Protein AF-A0A2U1NDU5-F1 (afdb_monomer_lite)

InterPro domains:
  IPR004130 GPN-loop GTPase [PF03029] (7-51)
  IPR004130 GPN-loop GTPase [PTHR21231] (1-51)
  IPR027417 P-loop containing nucleoside triphosphate hydrolase [G3DSA:3.40.50.300] (1-52)
  IPR027417 P-loop containing nucleoside triphosphate hydrolase [SSF52540] (6-49)

pLDDT: mean 74.12, std 18.04, range [29.78, 95.88]

Sequence (58 aa):
MGYAQLVIGPAGSGKSTYCSSLYQHCEATRRTIHIVNLDPAAENFDYHVAMGNPVFLA

Organism: Artemisia annua (NCBI:txid35608)

Secondary structure (DSSP, 8-state):
----------TTSSHHHHHHHHHHHHHHTT---------TT----SS----SS-----

Radius of gyration: 11.45 Å; chains: 1; bounding box: 29×19×30 Å

Structure (mmCIF, N/CA/C/O backbone):
data_AF-A0A2U1NDU5-F1
#
_entry.id   AF-A0A2U1NDU5-F1
#
loop_
_atom_site.group_PDB
_atom_site.id
_atom_site.type_symbol
_atom_site.label_atom_id
_atom_site.label_alt_id
_atom_site.label_comp_id
_atom_site.label_asym_id
_atom_site.label_entity_id
_atom_site.label_seq_id
_atom_site.pdbx_PDB_ins_code
_atom_site.Cartn_x
_atom_site.Cartn_y
_atom_site.Cartn_z
_atom_site.occupancy
_atom_site.B_iso_or_equiv
_atom_site.auth_seq_id
_atom_site.auth_comp_id
_atom_site.auth_asym_id
_atom_site.auth_atom_id
_atom_site.pdbx_PDB_model_num
ATOM 1 N N . MET A 1 1 ? -19.787 6.499 5.434 1.00 50.53 1 MET A N 1
ATOM 2 C CA . MET A 1 1 ? -19.041 7.042 4.279 1.00 50.53 1 MET A CA 1
ATOM 3 C C . MET A 1 1 ? -17.804 6.175 4.094 1.00 50.53 1 MET A C 1
ATOM 5 O O . MET A 1 1 ? -17.139 5.930 5.093 1.00 50.53 1 MET A O 1
ATOM 9 N N . GLY A 1 2 ? -17.544 5.648 2.897 1.00 79.19 2 GLY A N 1
ATOM 10 C CA . GLY A 1 2 ? -16.311 4.901 2.614 1.00 79.19 2 GLY A CA 1
ATOM 11 C C . GLY A 1 2 ? -15.176 5.843 2.207 1.00 79.19 2 GLY A C 1
ATOM 12 O O . GLY A 1 2 ? -15.446 6.920 1.678 1.00 79.19 2 GLY A O 1
ATOM 13 N N . TYR A 1 3 ? -13.932 5.439 2.451 1.00 84.69 3 TYR A N 1
ATOM 14 C CA . TYR A 1 3 ? -12.730 6.137 1.987 1.00 84.69 3 TYR A CA 1
ATOM 15 C C . TYR A 1 3 ? -11.966 5.243 1.017 1.00 84.69 3 TYR A C 1
ATOM 17 O O . TYR A 1 3 ? -12.018 4.019 1.135 1.00 84.69 3 TYR A O 1
ATOM 25 N N . ALA A 1 4 ? -11.249 5.861 0.083 1.00 87.50 4 ALA A N 1
ATOM 26 C CA . ALA A 1 4 ? -10.402 5.167 -0.871 1.00 87.50 4 ALA A CA 1
ATOM 27 C C . ALA A 1 4 ? -9.111 5.983 -1.095 1.00 87.50 4 ALA A C 1
ATOM 29 O O . ALA A 1 4 ? -9.162 7.213 -1.118 1.00 87.50 4 ALA A O 1
ATOM 30 N N . GLN A 1 5 ? -7.965 5.311 -1.240 1.00 88.38 5 GLN A N 1
ATOM 31 C CA . GLN A 1 5 ? -6.661 5.909 -1.539 1.00 88.38 5 GLN A CA 1
ATOM 32 C C . GLN A 1 5 ? -6.060 5.393 -2.854 1.00 88.38 5 GLN A C 1
ATOM 34 O O . GLN A 1 5 ? -5.731 4.219 -2.971 1.00 88.38 5 GLN A O 1
ATOM 39 N N . LEU A 1 6 ? -5.840 6.291 -3.812 1.00 88.94 6 LEU A N 1
ATOM 40 C CA . LEU A 1 6 ? -5.184 5.976 -5.082 1.00 88.94 6 LEU A CA 1
ATOM 41 C C . LEU A 1 6 ? -3.653 5.993 -4.920 1.00 88.94 6 LEU A C 1
ATOM 43 O O . LEU A 1 6 ? -3.115 6.961 -4.377 1.00 88.94 6 LEU A O 1
ATOM 47 N N . VAL A 1 7 ? -2.954 4.949 -5.371 1.00 86.19 7 VAL A N 1
ATOM 48 C CA . VAL A 1 7 ? -1.498 4.770 -5.232 1.00 86.19 7 VAL A CA 1
ATOM 49 C C . VAL A 1 7 ? -0.856 4.625 -6.616 1.00 86.19 7 VAL A C 1
ATOM 51 O O . VAL A 1 7 ? -0.554 3.532 -7.095 1.00 86.19 7 VAL A O 1
ATOM 54 N N . ILE A 1 8 ? -0.559 5.767 -7.232 1.00 89.19 8 ILE A N 1
ATOM 55 C CA . ILE A 1 8 ? 0.053 5.858 -8.564 1.00 89.19 8 ILE A CA 1
ATOM 56 C C . ILE A 1 8 ? 1.542 6.220 -8.498 1.00 89.19 8 ILE A C 1
ATOM 58 O O . ILE A 1 8 ? 2.023 6.821 -7.539 1.00 89.19 8 ILE A O 1
ATOM 62 N N . GLY A 1 9 ? 2.294 5.872 -9.543 1.00 87.00 9 GLY A N 1
ATOM 63 C CA . GLY A 1 9 ? 3.722 6.178 -9.643 1.00 87.00 9 GLY A CA 1
ATOM 64 C C . GLY A 1 9 ? 4.438 5.353 -10.717 1.00 87.00 9 GLY A C 1
ATOM 65 O O . GLY A 1 9 ? 3.904 4.328 -11.155 1.00 87.00 9 GLY A O 1
ATOM 66 N N . PRO A 1 10 ? 5.648 5.758 -11.141 1.00 86.25 10 PRO A N 1
ATOM 67 C CA . PRO A 1 10 ? 6.413 5.047 -12.165 1.00 86.25 10 PRO A CA 1
ATOM 68 C C . PRO A 1 10 ? 6.803 3.625 -11.725 1.00 86.25 10 PRO A C 1
ATOM 70 O O . PRO A 1 10 ? 6.712 3.260 -10.548 1.00 86.25 10 PRO A O 1
ATOM 73 N N . ALA A 1 11 ? 7.223 2.783 -12.671 1.00 82.50 11 ALA A N 1
ATOM 74 C CA . ALA A 1 11 ? 7.757 1.457 -12.356 1.00 82.50 11 ALA A CA 1
ATOM 75 C C . ALA A 1 11 ? 8.931 1.571 -11.363 1.00 82.50 11 ALA A C 1
ATOM 77 O O . ALA A 1 11 ? 9.739 2.491 -11.450 1.00 82.50 11 ALA A O 1
ATOM 78 N N . GLY A 1 12 ? 8.992 0.669 -10.379 1.00 82.81 12 GLY A N 1
ATOM 79 C CA . GLY A 1 12 ? 10.029 0.693 -9.340 1.00 82.81 12 GLY A CA 1
ATOM 80 C C . GLY A 1 12 ? 9.833 1.718 -8.212 1.00 82.81 12 GLY A C 1
ATOM 81 O O . GLY A 1 12 ? 10.619 1.720 -7.273 1.00 82.81 12 GLY A O 1
ATOM 82 N N . SER A 1 13 ? 8.773 2.540 -8.217 1.00 89.00 13 SER A N 1
ATOM 83 C CA . SER A 1 13 ? 8.537 3.551 -7.165 1.00 89.00 13 SER A CA 1
ATOM 84 C C . SER A 1 13 ? 8.060 2.999 -5.809 1.00 89.00 13 SER A C 1
ATOM 86 O O . SER A 1 13 ? 7.735 3.777 -4.917 1.00 89.00 13 SER A O 1
ATOM 88 N N . GLY A 1 14 ? 7.952 1.674 -5.654 1.00 85.94 14 GLY A N 1
ATOM 89 C CA . GLY A 1 14 ? 7.576 1.036 -4.384 1.00 85.94 14 GLY A CA 1
ATOM 90 C C . GLY A 1 14 ? 6.072 0.918 -4.092 1.00 85.94 14 GLY A C 1
ATOM 91 O O . GLY A 1 14 ? 5.708 0.641 -2.954 1.00 85.94 14 GLY A O 1
ATOM 92 N N . LYS A 1 15 ? 5.186 1.082 -5.088 1.00 87.00 15 LYS A N 1
ATOM 93 C CA . LYS A 1 15 ? 3.715 0.993 -4.907 1.00 87.00 15 LYS A CA 1
ATOM 94 C C . LYS A 1 15 ? 3.266 -0.302 -4.216 1.00 87.00 15 LYS A C 1
ATOM 96 O O . LYS A 1 15 ? 2.573 -0.253 -3.207 1.00 87.00 15 LYS A O 1
ATOM 101 N N . SER A 1 16 ? 3.709 -1.461 -4.709 1.00 82.44 16 SER A N 1
ATOM 102 C CA . SER A 1 16 ? 3.341 -2.762 -4.129 1.00 82.44 16 SER A CA 1
ATOM 103 C C . SER A 1 16 ? 3.860 -2.926 -2.697 1.00 82.44 16 SER A C 1
ATOM 105 O O . SER A 1 16 ? 3.148 -3.439 -1.837 1.00 82.44 16 SER A O 1
ATOM 107 N N . THR A 1 17 ? 5.070 -2.432 -2.414 1.00 86.00 17 THR A N 1
ATOM 108 C CA . THR A 1 17 ? 5.662 -2.429 -1.066 1.00 86.00 17 THR A CA 1
ATOM 109 C C . THR A 1 17 ? 4.854 -1.563 -0.100 1.00 86.00 17 THR A C 1
ATOM 111 O O . THR A 1 17 ? 4.618 -1.967 1.040 1.00 86.00 17 THR A O 1
ATOM 114 N N . TYR A 1 18 ? 4.382 -0.401 -0.563 1.00 90.00 18 TYR A N 1
ATOM 115 C CA . TYR A 1 18 ? 3.485 0.463 0.198 1.00 90.00 18 TYR A CA 1
ATOM 116 C C . TYR A 1 18 ? 2.169 -0.249 0.535 1.00 90.00 18 TYR A C 1
ATOM 118 O O . TYR A 1 18 ? 1.806 -0.323 1.708 1.00 90.00 18 TYR A O 1
ATOM 126 N N . CYS A 1 19 ? 1.495 -0.832 -0.463 1.00 86.50 19 CYS A N 1
ATOM 127 C CA . CYS A 1 19 ? 0.231 -1.545 -0.262 1.00 86.50 19 CYS A CA 1
ATOM 128 C C . CYS A 1 19 ? 0.380 -2.738 0.699 1.00 86.50 19 CYS A C 1
ATOM 130 O O . CYS A 1 19 ? -0.460 -2.914 1.580 1.00 86.50 19 CYS A O 1
ATOM 132 N N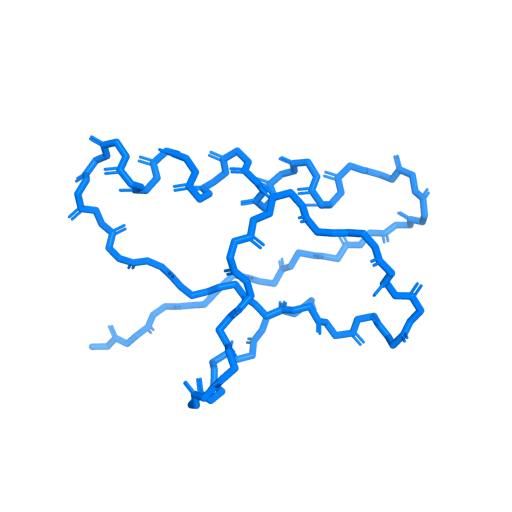 . SER A 1 20 ? 1.470 -3.509 0.597 1.00 85.12 20 SER A N 1
ATOM 133 C CA . SER A 1 20 ? 1.761 -4.619 1.520 1.00 85.12 20 SER A CA 1
ATOM 134 C C . SER A 1 20 ? 1.972 -4.134 2.962 1.00 85.12 20 SER A C 1
ATOM 136 O O . SER A 1 20 ? 1.365 -4.656 3.898 1.00 85.12 20 SER A O 1
ATOM 138 N N . SER A 1 21 ? 2.749 -3.062 3.147 1.00 89.38 21 SER A N 1
ATOM 139 C CA . SER A 1 21 ? 2.978 -2.464 4.472 1.00 89.38 21 SER A CA 1
ATOM 140 C C . SER A 1 21 ? 1.687 -1.902 5.079 1.00 89.38 21 SER A C 1
ATOM 142 O O . SER A 1 21 ? 1.432 -2.070 6.273 1.00 89.38 21 SER A O 1
ATOM 144 N N . LEU A 1 22 ? 0.847 -1.263 4.256 1.00 89.19 22 LEU A N 1
ATOM 145 C CA . LEU A 1 22 ? -0.453 -0.739 4.672 1.00 89.19 22 LEU A CA 1
ATOM 146 C C . LEU A 1 22 ? -1.398 -1.868 5.099 1.00 89.19 22 LEU A C 1
ATOM 148 O O . LEU A 1 22 ? -2.044 -1.751 6.138 1.00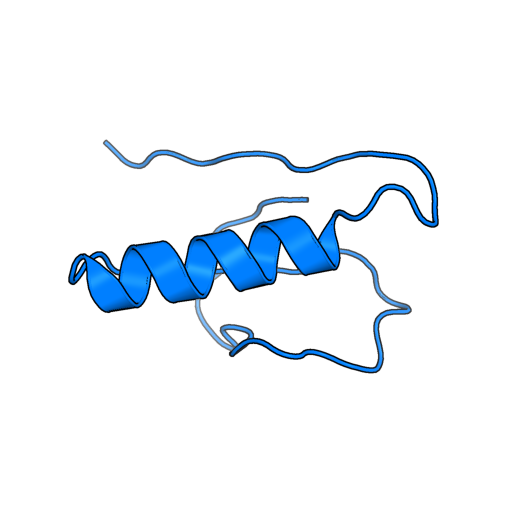 89.19 22 LEU A O 1
ATOM 152 N N . TYR A 1 23 ? -1.429 -2.975 4.352 1.00 85.56 23 TYR A N 1
ATOM 153 C CA . TYR A 1 23 ? -2.192 -4.169 4.717 1.00 85.56 23 TYR A CA 1
ATOM 154 C C . TYR A 1 23 ? -1.789 -4.710 6.083 1.00 85.56 23 TYR A C 1
ATOM 156 O O . TYR A 1 23 ? -2.636 -4.840 6.964 1.00 85.56 23 TYR A O 1
ATOM 164 N N . GLN A 1 24 ? -0.492 -4.949 6.292 1.00 87.56 24 GLN A N 1
ATOM 165 C CA . GLN A 1 24 ? 0.025 -5.458 7.565 1.00 87.56 24 GLN A CA 1
ATOM 166 C C . GLN A 1 24 ? -0.288 -4.510 8.728 1.00 87.56 24 GLN A C 1
ATOM 168 O O . GLN A 1 24 ? -0.663 -4.954 9.813 1.00 87.56 24 GLN A O 1
ATOM 173 N N . HIS A 1 25 ? -0.178 -3.199 8.505 1.00 91.50 25 HIS A N 1
ATOM 174 C CA . HIS A 1 25 ? -0.535 -2.198 9.506 1.00 91.50 25 HIS A CA 1
ATOM 175 C C . HIS A 1 25 ? -2.034 -2.221 9.846 1.00 91.50 25 HIS A C 1
ATOM 177 O O . HIS A 1 25 ? -2.416 -2.151 11.018 1.00 91.50 25 HIS A O 1
ATOM 183 N N . CYS A 1 26 ? -2.898 -2.325 8.838 1.00 88.88 26 CYS A N 1
ATOM 184 C CA . CYS A 1 26 ? -4.343 -2.406 9.020 1.00 88.88 26 CYS A CA 1
ATOM 185 C C . CYS A 1 26 ? -4.754 -3.698 9.739 1.00 88.88 26 CYS A C 1
ATOM 187 O O . CYS A 1 26 ? -5.486 -3.622 10.725 1.00 88.88 26 CYS A O 1
ATOM 189 N N . GLU A 1 27 ? -4.186 -4.844 9.366 1.00 87.06 27 GLU A N 1
ATOM 190 C CA . GLU A 1 27 ? -4.356 -6.117 10.082 1.00 87.06 27 GLU A CA 1
ATOM 191 C C . GLU A 1 27 ? -3.928 -5.998 11.554 1.00 87.06 27 GLU A C 1
ATOM 193 O O . GLU A 1 27 ? -4.704 -6.308 12.463 1.00 87.06 27 GLU A O 1
ATOM 198 N N . ALA A 1 28 ? -2.733 -5.454 11.817 1.00 93.50 28 ALA A N 1
ATOM 199 C CA . ALA A 1 28 ? -2.215 -5.263 13.175 1.00 93.50 28 ALA A CA 1
ATOM 200 C C . ALA A 1 28 ? -3.087 -4.319 14.023 1.00 93.50 28 ALA A C 1
ATOM 202 O O . ALA A 1 28 ? -3.191 -4.479 15.241 1.00 93.50 28 ALA A O 1
ATOM 203 N N . THR A 1 29 ? -3.744 -3.348 13.385 1.00 95.88 29 THR A N 1
ATOM 204 C CA . THR A 1 29 ? -4.669 -2.407 14.037 1.00 95.88 29 THR A CA 1
ATOM 205 C C . THR A 1 29 ? -6.126 -2.878 14.029 1.00 95.88 29 THR A C 1
ATOM 207 O O . THR A 1 29 ? -7.004 -2.131 14.466 1.00 95.88 29 THR A O 1
ATOM 210 N N . ARG A 1 30 ? -6.394 -4.119 13.586 1.00 92.12 30 ARG A N 1
ATOM 211 C CA . ARG A 1 30 ? -7.736 -4.719 13.453 1.00 92.12 30 ARG A CA 1
ATOM 212 C C . ARG A 1 30 ? -8.685 -3.886 12.586 1.00 92.12 30 ARG A C 1
ATOM 214 O O . ARG A 1 30 ? -9.873 -3.756 12.883 1.00 92.12 30 ARG A O 1
ATOM 221 N N . ARG A 1 31 ? -8.150 -3.295 11.520 1.00 87.75 31 ARG A N 1
ATOM 222 C CA . ARG A 1 31 ? -8.895 -2.560 10.499 1.00 87.75 31 ARG A CA 1
ATOM 223 C C . ARG A 1 31 ? -8.923 -3.378 9.221 1.00 87.75 31 ARG A C 1
ATOM 225 O O . ARG A 1 31 ? -7.882 -3.671 8.650 1.00 87.75 31 ARG A O 1
ATOM 232 N N . THR A 1 32 ? -10.119 -3.687 8.744 1.00 85.06 32 THR A N 1
ATOM 233 C CA . THR A 1 32 ? -10.284 -4.346 7.451 1.00 85.06 32 THR A CA 1
ATOM 234 C C . THR A 1 32 ? -10.020 -3.351 6.327 1.00 85.06 32 THR A C 1
ATOM 236 O O . THR A 1 32 ? -10.625 -2.277 6.291 1.00 85.06 32 THR A O 1
ATOM 239 N N . ILE A 1 33 ? -9.138 -3.724 5.402 1.00 82.38 33 ILE A N 1
ATOM 240 C CA . ILE A 1 33 ? -8.945 -3.028 4.131 1.00 82.38 33 ILE A CA 1
ATOM 241 C C . ILE A 1 33 ? -9.004 -4.028 2.982 1.00 82.38 33 ILE A C 1
ATOM 243 O O . ILE A 1 33 ? -8.716 -5.210 3.155 1.00 82.38 33 ILE A O 1
ATOM 247 N N . HIS A 1 34 ? -9.346 -3.534 1.800 1.00 83.31 34 HIS A N 1
ATOM 248 C CA . HIS A 1 34 ? -9.335 -4.314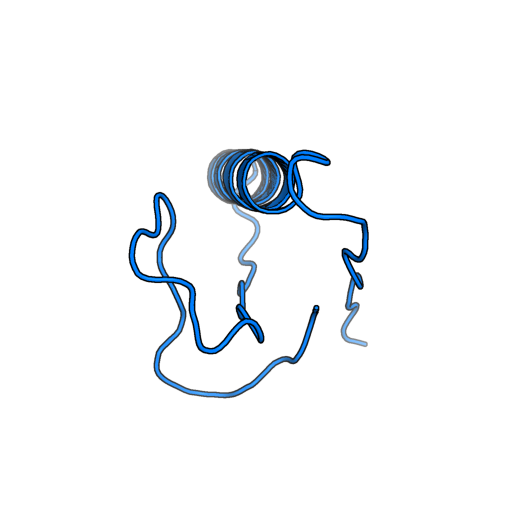 0.571 1.00 83.31 34 HIS A CA 1
ATOM 249 C C . HIS A 1 34 ? -8.320 -3.695 -0.381 1.00 83.31 34 HIS A C 1
ATOM 251 O O . HIS A 1 34 ? -8.348 -2.485 -0.605 1.00 83.31 34 HIS A O 1
ATOM 257 N N . ILE A 1 35 ? -7.426 -4.521 -0.921 1.00 78.69 35 ILE A N 1
ATOM 258 C CA . ILE A 1 35 ? -6.445 -4.099 -1.920 1.00 78.69 35 ILE A CA 1
ATOM 259 C C . ILE A 1 35 ? -6.849 -4.689 -3.263 1.00 78.69 35 ILE A C 1
ATOM 261 O O . ILE A 1 35 ? -7.087 -5.892 -3.385 1.00 78.69 35 ILE A O 1
ATOM 265 N N . VAL A 1 36 ? -6.905 -3.818 -4.266 1.00 76.88 36 VAL A N 1
ATOM 266 C CA . VAL A 1 36 ? -7.161 -4.166 -5.660 1.00 76.88 36 VAL A CA 1
ATOM 267 C C . VAL A 1 36 ? -5.961 -3.701 -6.466 1.00 76.88 36 VAL A C 1
ATOM 269 O O . VAL A 1 36 ? -5.571 -2.545 -6.364 1.00 76.88 36 VAL A O 1
ATOM 272 N N . ASN A 1 37 ? -5.376 -4.591 -7.264 1.00 75.38 37 ASN A N 1
ATOM 273 C CA . ASN A 1 37 ? -4.350 -4.203 -8.221 1.00 75.38 37 ASN A CA 1
ATOM 274 C C . ASN A 1 37 ? -4.988 -4.045 -9.605 1.00 75.38 37 ASN A C 1
ATOM 276 O O . ASN A 1 37 ? -5.683 -4.952 -10.060 1.00 75.38 37 ASN A O 1
ATOM 280 N N . LEU A 1 38 ? -4.773 -2.899 -10.256 1.00 77.00 38 LEU A N 1
ATOM 281 C CA . LEU A 1 38 ? -5.260 -2.639 -11.617 1.00 77.00 38 LEU A CA 1
ATOM 282 C C . LEU A 1 38 ? -4.195 -2.899 -12.691 1.00 77.00 38 LEU A C 1
ATOM 284 O O . LEU A 1 38 ? -4.491 -2.738 -13.872 1.00 77.00 38 LEU A O 1
ATOM 288 N N . ASP A 1 39 ? -2.975 -3.284 -12.306 1.00 73.69 39 ASP A N 1
ATOM 289 C CA . ASP A 1 39 ? -1.930 -3.678 -13.249 1.00 73.69 39 ASP A CA 1
ATOM 290 C C . ASP A 1 39 ? -2.202 -5.100 -13.777 1.00 73.69 39 ASP A C 1
ATOM 292 O O . ASP A 1 39 ? -2.066 -6.065 -13.016 1.00 73.69 39 ASP A O 1
ATOM 296 N N . PRO A 1 40 ? -2.579 -5.265 -15.061 1.00 68.62 40 PRO A N 1
ATOM 297 C CA . PRO A 1 40 ? -2.858 -6.580 -15.630 1.00 68.62 40 PRO A CA 1
ATOM 298 C C . PRO A 1 40 ? -1.607 -7.465 -15.735 1.00 68.62 40 PRO A C 1
ATOM 300 O O . PRO A 1 40 ? -1.751 -8.669 -15.929 1.00 68.62 40 PRO A O 1
ATOM 303 N N . ALA A 1 41 ? -0.401 -6.896 -15.622 1.00 69.81 41 ALA A N 1
ATOM 304 C CA . ALA A 1 41 ? 0.869 -7.617 -15.713 1.00 69.81 41 ALA A CA 1
ATOM 305 C C . ALA A 1 41 ? 1.440 -8.032 -14.342 1.00 69.81 41 ALA A C 1
ATOM 307 O O . ALA A 1 41 ? 2.574 -8.505 -14.259 1.00 69.81 41 ALA A O 1
ATOM 308 N N . ALA A 1 42 ? 0.697 -7.843 -13.248 1.00 67.25 42 ALA A N 1
ATOM 309 C CA . ALA A 1 42 ? 1.160 -8.233 -11.922 1.00 67.25 42 ALA A CA 1
ATOM 310 C C . ALA A 1 42 ? 0.975 -9.741 -11.679 1.00 67.25 42 ALA A C 1
ATOM 312 O O . ALA A 1 42 ? -0.146 -10.223 -11.535 1.00 67.25 42 ALA A O 1
ATOM 313 N N . GLU A 1 43 ? 2.087 -10.475 -11.609 1.00 64.06 43 GLU A N 1
ATOM 314 C CA . GLU A 1 43 ? 2.095 -11.941 -11.462 1.00 64.06 43 GLU A CA 1
ATOM 315 C C . GLU A 1 43 ? 2.378 -12.418 -10.023 1.00 64.06 43 GLU A C 1
ATOM 317 O O . GLU A 1 43 ? 1.925 -13.492 -9.635 1.00 64.06 43 GLU A O 1
ATOM 322 N N . ASN A 1 44 ? 3.066 -11.610 -9.203 1.00 61.53 44 ASN A N 1
ATOM 323 C CA . ASN A 1 44 ? 3.401 -11.929 -7.809 1.00 61.53 44 ASN A CA 1
ATOM 324 C C . ASN A 1 44 ? 2.762 -10.929 -6.836 1.00 61.53 44 ASN A C 1
ATOM 326 O O . ASN A 1 44 ? 2.951 -9.716 -6.962 1.00 61.53 44 ASN A O 1
ATOM 330 N N . PHE A 1 45 ? 2.057 -11.448 -5.827 1.00 61.75 45 PHE A N 1
ATOM 331 C CA . PHE A 1 45 ? 1.393 -10.657 -4.791 1.00 61.75 45 PHE A CA 1
ATOM 332 C C . PHE A 1 45 ? 1.782 -11.160 -3.398 1.00 61.75 45 PHE A C 1
ATOM 334 O O . PHE A 1 45 ? 1.450 -12.282 -3.030 1.00 61.75 45 PHE A O 1
ATOM 341 N N . ASP A 1 46 ? 2.411 -10.301 -2.595 1.00 62.25 46 ASP A N 1
ATOM 342 C CA . ASP A 1 46 ? 2.737 -10.587 -1.185 1.00 62.25 46 ASP A CA 1
ATOM 343 C C . ASP A 1 46 ? 1.584 -10.222 -0.223 1.00 62.25 46 ASP A C 1
ATOM 345 O O . ASP A 1 46 ? 1.782 -10.050 0.980 1.00 62.25 46 ASP A O 1
ATOM 349 N N . TYR A 1 47 ? 0.373 -10.031 -0.751 1.00 62.25 47 TYR A N 1
ATOM 350 C CA . TYR A 1 47 ? -0.824 -9.639 -0.007 1.00 62.25 47 TYR A CA 1
ATOM 351 C C . TYR A 1 47 ? -2.063 -10.335 -0.581 1.00 62.25 47 TYR A C 1
ATOM 353 O O . TYR A 1 47 ? -2.122 -10.651 -1.769 1.00 62.25 47 TYR A O 1
ATOM 361 N N . HIS A 1 48 ? -3.072 -10.568 0.262 1.00 57.22 48 HIS A N 1
ATOM 362 C CA . HIS A 1 48 ? -4.327 -11.179 -0.174 1.00 57.22 48 HIS A CA 1
ATOM 363 C C . HIS A 1 48 ? -5.098 -10.222 -1.093 1.00 57.22 48 HIS A C 1
ATOM 365 O O . HIS A 1 48 ? -5.634 -9.205 -0.652 1.00 57.22 48 HIS A O 1
ATOM 371 N N . VAL A 1 49 ? -5.170 -10.566 -2.379 1.00 57.69 49 VAL A N 1
ATOM 372 C CA . VAL A 1 49 ? -6.006 -9.869 -3.363 1.00 57.69 49 VAL A CA 1
ATOM 373 C C . VAL A 1 49 ? -7.456 -10.322 -3.180 1.00 57.69 49 VAL A C 1
ATOM 375 O O . VAL A 1 49 ? -7.750 -11.519 -3.192 1.00 57.69 49 VAL A O 1
ATOM 378 N N . ALA A 1 50 ? -8.380 -9.378 -2.997 1.00 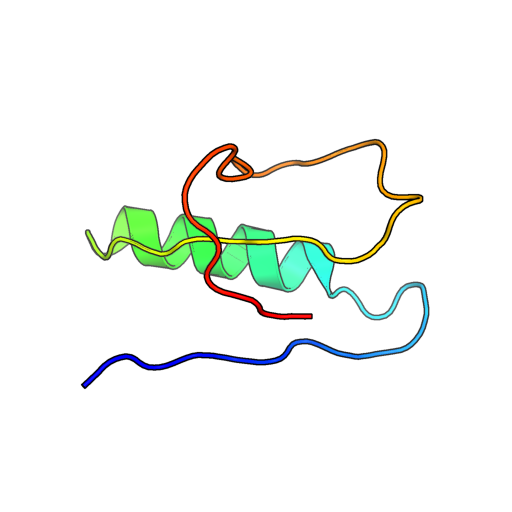56.25 50 ALA A N 1
ATOM 379 C CA . ALA A 1 50 ? -9.796 -9.697 -2.843 1.00 56.25 50 ALA A CA 1
ATOM 380 C C . ALA A 1 50 ? -10.413 -10.084 -4.201 1.00 56.25 50 ALA A C 1
ATOM 382 O O . ALA A 1 50 ? -10.744 -9.226 -5.017 1.00 56.25 50 ALA A O 1
ATOM 383 N N . MET A 1 51 ? -10.600 -11.384 -4.437 1.00 49.38 51 MET A N 1
ATOM 384 C CA . MET A 1 51 ? -11.377 -11.906 -5.569 1.00 49.38 51 MET A CA 1
ATOM 385 C C . MET A 1 51 ? -12.866 -11.932 -5.197 1.00 49.38 51 MET A C 1
ATOM 387 O O . MET A 1 51 ? -13.417 -12.980 -4.869 1.00 49.38 51 MET A O 1
ATOM 391 N N . GLY A 1 52 ? -13.517 -10.767 -5.194 1.00 43.19 52 GLY A N 1
ATOM 392 C CA . GLY A 1 52 ? -14.965 -10.660 -4.981 1.00 43.19 52 GLY A CA 1
ATOM 393 C C . GLY A 1 52 ? -15.383 -9.400 -4.223 1.00 43.19 52 GLY A C 1
ATOM 394 O O . GLY A 1 52 ? -15.048 -9.238 -3.056 1.00 43.19 52 GLY A O 1
ATOM 395 N N . ASN A 1 53 ? -16.177 -8.569 -4.906 1.00 29.78 53 ASN A N 1
ATOM 396 C CA . ASN A 1 53 ? -16.631 -7.202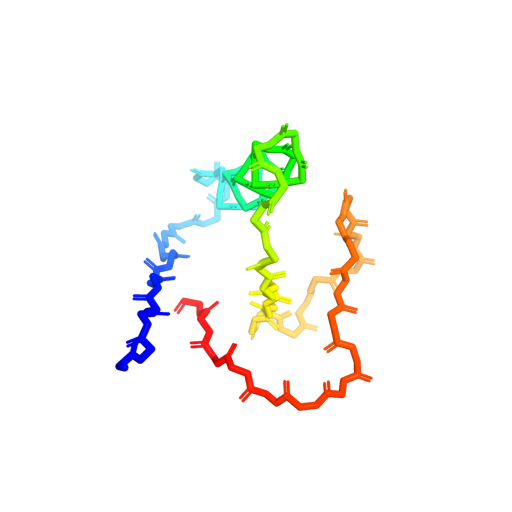 -4.604 1.00 29.78 53 ASN A CA 1
ATOM 397 C C . ASN A 1 53 ? -15.576 -6.086 -4.777 1.00 29.78 53 ASN A C 1
ATOM 399 O O . ASN A 1 53 ? -14.669 -5.948 -3.959 1.00 29.78 53 ASN A O 1
ATOM 403 N N . PRO A 1 54 ? -15.699 -5.262 -5.842 1.00 33.75 54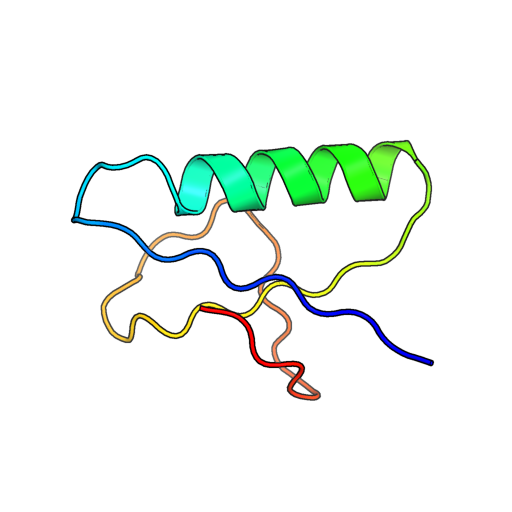 PRO A N 1
ATOM 404 C CA . PRO A 1 54 ? -14.670 -4.315 -6.234 1.00 33.75 54 PRO A CA 1
ATOM 405 C C . PRO A 1 54 ? -14.779 -3.031 -5.410 1.00 33.75 54 PRO A C 1
ATOM 407 O O . PRO A 1 54 ? -15.788 -2.328 -5.453 1.00 33.75 54 PRO A O 1
ATOM 410 N N . VAL A 1 55 ? -13.708 -2.680 -4.704 1.00 36.16 55 VAL A N 1
ATOM 411 C CA . VAL A 1 55 ? -13.462 -1.297 -4.285 1.00 36.16 55 VAL A CA 1
ATOM 412 C C . VAL A 1 55 ? -12.126 -0.892 -4.899 1.00 36.16 55 VAL A C 1
ATOM 414 O O . VAL A 1 55 ? -11.075 -1.395 -4.522 1.00 36.16 55 VAL A O 1
ATOM 417 N N . PHE A 1 56 ? -12.216 -0.059 -5.935 1.00 37.91 56 PHE A N 1
ATOM 418 C CA . PHE A 1 56 ? -11.157 0.280 -6.888 1.00 37.91 56 PHE A CA 1
ATOM 419 C C . PHE A 1 56 ? -10.129 1.240 -6.307 1.00 37.91 56 PHE A C 1
ATOM 421 O O . PHE A 1 56 ? -10.530 2.334 -5.922 1.00 37.91 56 PHE A O 1
ATOM 428 N N . LEU A 1 57 ? -8.838 0.889 -6.346 1.00 36.28 57 LEU A N 1
ATOM 429 C CA . LEU A 1 57 ? -7.722 1.797 -6.068 1.00 36.28 57 LEU A CA 1
ATOM 430 C C . LEU A 1 57 ? -6.444 1.358 -6.810 1.00 36.28 57 LEU A C 1
ATOM 432 O O . LEU A 1 57 ? -5.755 0.463 -6.336 1.00 36.28 57 LEU A O 1
ATOM 436 N N . ALA A 1 58 ? -6.109 1.995 -7.939 1.00 37.62 58 ALA A N 1
ATOM 437 C CA . ALA A 1 58 ? -4.716 2.111 -8.398 1.00 37.62 58 ALA A CA 1
ATOM 438 C C . ALA A 1 58 ? -4.351 3.562 -8.624 1.00 37.62 58 ALA A C 1
ATOM 440 O O . ALA A 1 58 ? -4.976 4.200 -9.494 1.00 37.62 58 ALA A O 1
#

Foldseek 3Di:
DDDAEAQDDDPPPCSLVVVLVVCVVCVVVVHDDADADPPPPDDDHPDDHDPDDDDDHD